Protein AF-A0A8C5SES8-F1 (afdb_monomer_lite)

Sequence (125 aa):
MKTGILESWCFAILQVIQKQLKKSQNVEEQNKLQQLLKRMTQQEEAQRKCQKKRENSLAFKRQQRELAKQGKKPFFLKKSEMQKLELAEKYKELKKSGKLESFLNKKRKRNASKDKRRLPFQKDS

Foldseek 3Di:
DVPVVVLVVLVVVLVVLVVVLVVDPDPVVNVVSVVVNVVSVVVSVVVVVVVVVVVVVVVLVVVQVVCVVVVHHRDDDDPVVVVVVVVVVVCVVCVVVVNNVVVVVVVVVVVVVVVVVVDDDDPPD

Secondary structure (DSSP, 8-state):
-HHHHHHHHHHHHHHHHHHHHHH---HHHHHHHHHHHHHHHHHHHHHHHHHHHHHHHHHHHHHHHHHHHTTPPP----HHHHHHHHHHHHHHHHHHTT-HHHHHHHHHHHHHHHHHHHS------

InterPro domains:
  IPR009292 rRNA biogenesis protein RRP36 [PF06102] (15-117)
  IPR009292 rRNA biogenesis protein RRP36 [PTHR21738] (16-123)

pLDDT: mean 87.67, std 10.43, range [43.5, 97.0]

Organism: Laticauda laticaudata (NCBI:txid8630)

Structure (mmCIF, N/CA/C/O backbone):
data_AF-A0A8C5SES8-F1
#
_entry.id   AF-A0A8C5SES8-F1
#
loop_
_atom_site.group_PDB
_atom_site.id
_atom_site.type_symbol
_atom_site.label_atom_id
_atom_site.label_alt_id
_atom_site.label_comp_id
_atom_site.label_asym_id
_atom_site.label_entity_id
_atom_site.label_seq_id
_atom_site.pdbx_PDB_ins_code
_atom_site.Cartn_x
_atom_site.Cartn_y
_atom_site.Cartn_z
_atom_site.occupancy
_atom_site.B_iso_or_equiv
_atom_site.auth_seq_id
_atom_site.auth_comp_id
_atom_site.auth_asym_id
_atom_site.auth_atom_id
_atom_site.pdbx_PDB_model_num
ATOM 1 N N . MET A 1 1 ? 11.380 14.315 12.160 1.00 43.50 1 MET A N 1
ATOM 2 C CA . MET A 1 1 ? 12.344 14.963 11.242 1.00 43.50 1 MET A CA 1
ATOM 3 C C . MET A 1 1 ? 13.156 13.974 10.395 1.00 43.50 1 MET A C 1
ATOM 5 O O . MET A 1 1 ? 13.472 14.318 9.271 1.00 43.50 1 MET A O 1
ATOM 9 N N . LYS A 1 2 ? 13.431 12.733 10.842 1.00 44.44 2 LYS A N 1
ATOM 10 C CA . LYS A 1 2 ? 14.220 11.749 10.061 1.00 44.44 2 LYS A CA 1
ATOM 11 C C . LYS A 1 2 ? 13.542 11.183 8.790 1.00 44.44 2 LYS A C 1
ATOM 13 O O . LYS A 1 2 ? 14.241 10.675 7.926 1.00 44.44 2 LYS A O 1
ATOM 18 N N . THR A 1 3 ? 12.214 11.259 8.657 1.00 55.88 3 THR A N 1
ATOM 19 C CA . THR A 1 3 ? 11.476 10.669 7.518 1.00 55.88 3 THR A CA 1
ATOM 20 C C . THR A 1 3 ? 11.573 11.498 6.236 1.00 55.88 3 THR A C 1
ATOM 22 O O . THR A 1 3 ? 11.788 10.928 5.177 1.00 55.88 3 THR A O 1
ATOM 25 N N . GLY A 1 4 ? 11.521 12.832 6.326 1.00 60.69 4 GLY A N 1
ATOM 26 C CA . GLY A 1 4 ? 11.545 13.700 5.140 1.00 60.69 4 GLY A CA 1
ATOM 27 C C . GLY A 1 4 ? 12.876 13.687 4.380 1.00 60.69 4 GLY A C 1
ATOM 28 O O . GLY A 1 4 ? 12.889 13.788 3.159 1.00 60.69 4 GLY A O 1
ATOM 29 N N . ILE A 1 5 ? 14.000 13.499 5.080 1.00 64.81 5 ILE A N 1
ATOM 30 C CA . ILE A 1 5 ? 15.329 13.409 4.450 1.00 64.81 5 ILE A CA 1
ATOM 31 C C . ILE A 1 5 ? 15.457 12.094 3.671 1.00 64.81 5 ILE A C 1
ATOM 33 O O . ILE A 1 5 ? 15.937 12.091 2.541 1.00 64.81 5 ILE A O 1
ATOM 37 N N . LEU A 1 6 ? 14.977 10.986 4.245 1.00 62.34 6 LEU A N 1
ATOM 38 C CA . LEU A 1 6 ? 15.017 9.675 3.600 1.00 62.34 6 LEU A CA 1
ATOM 39 C C . LEU A 1 6 ? 14.050 9.596 2.406 1.00 62.34 6 LEU A C 1
ATOM 41 O O . LEU A 1 6 ? 14.396 9.027 1.375 1.00 62.34 6 LEU A O 1
ATOM 45 N N . GLU A 1 7 ? 12.868 10.207 2.520 1.00 69.50 7 GLU A N 1
ATOM 46 C CA . GLU A 1 7 ? 11.897 10.333 1.424 1.00 69.50 7 GLU A CA 1
ATOM 47 C C . GLU A 1 7 ? 12.447 11.197 0.279 1.00 69.50 7 GLU A C 1
ATOM 49 O O . GLU A 1 7 ? 12.351 10.811 -0.886 1.00 69.50 7 GLU A O 1
ATOM 54 N N . SER A 1 8 ? 13.100 12.317 0.605 1.00 76.06 8 SER A N 1
ATOM 55 C CA . SER A 1 8 ? 13.754 13.196 -0.373 1.00 76.06 8 SER A CA 1
ATOM 56 C C . SER A 1 8 ? 14.910 12.495 -1.100 1.00 76.06 8 SER A C 1
ATOM 58 O O . SER A 1 8 ? 15.013 12.550 -2.327 1.00 76.06 8 SER A O 1
ATOM 60 N N . TRP A 1 9 ? 15.740 11.752 -0.364 1.00 79.94 9 TRP A N 1
ATOM 61 C CA . TRP A 1 9 ? 16.852 10.999 -0.943 1.00 79.94 9 TRP A CA 1
ATOM 62 C C . TRP A 1 9 ? 16.369 9.845 -1.834 1.00 79.94 9 TRP A C 1
ATOM 64 O O . TRP A 1 9 ? 16.890 9.644 -2.930 1.00 79.94 9 TRP A O 1
ATOM 74 N N . CYS A 1 10 ? 15.313 9.136 -1.421 1.00 81.62 10 CYS A N 1
ATOM 75 C CA . CYS A 1 10 ? 14.700 8.077 -2.224 1.00 81.62 10 CYS A CA 1
ATOM 76 C C . CYS A 1 10 ? 14.118 8.629 -3.537 1.00 81.62 10 CYS A C 1
ATOM 78 O O . CYS A 1 10 ? 14.369 8.074 -4.608 1.00 81.62 10 CYS A O 1
ATOM 80 N N . PHE A 1 11 ? 13.422 9.770 -3.481 1.00 83.31 11 PHE A N 1
ATOM 81 C CA . PHE A 1 11 ? 12.916 10.451 -4.672 1.00 83.31 11 PHE A CA 1
ATOM 82 C C . PHE A 1 11 ? 14.048 10.869 -5.624 1.00 83.31 11 PHE A C 1
ATOM 84 O O . PHE A 1 11 ? 13.962 10.624 -6.829 1.00 83.31 11 PHE A O 1
ATOM 91 N N . ALA A 1 12 ? 15.139 11.431 -5.097 1.00 86.50 12 ALA A N 1
ATOM 92 C CA . ALA A 1 12 ? 16.307 11.798 -5.896 1.00 86.50 12 ALA A CA 1
ATOM 93 C C . ALA A 1 12 ? 16.943 10.577 -6.591 1.00 86.50 12 ALA A C 1
ATOM 95 O O . ALA A 1 12 ? 17.262 10.638 -7.779 1.00 86.50 12 ALA A O 1
ATOM 96 N N . ILE A 1 13 ? 17.057 9.442 -5.897 1.00 87.44 13 ILE A N 1
ATOM 97 C CA . ILE A 1 13 ? 17.581 8.194 -6.474 1.00 87.44 13 ILE A CA 1
ATOM 98 C C . ILE A 1 13 ? 16.668 7.662 -7.580 1.00 87.44 13 ILE A C 1
ATOM 100 O O . ILE A 1 13 ? 17.152 7.290 -8.650 1.00 87.44 13 ILE A O 1
ATOM 104 N N . LEU A 1 14 ? 15.349 7.666 -7.369 1.00 89.38 14 LEU A N 1
ATOM 105 C CA . LEU A 1 14 ? 14.385 7.262 -8.396 1.00 89.38 14 LEU A CA 1
ATOM 106 C C . LEU A 1 14 ? 14.513 8.123 -9.662 1.00 89.38 14 LEU A C 1
ATOM 108 O O . LEU A 1 14 ? 14.483 7.590 -10.773 1.00 89.38 14 LEU A O 1
ATOM 112 N N . GLN A 1 15 ? 14.718 9.435 -9.506 1.00 91.88 15 GLN A N 1
ATOM 113 C CA . GLN A 1 15 ? 14.963 10.356 -10.622 1.00 91.88 15 GLN A CA 1
ATOM 114 C C . GLN A 1 15 ? 16.268 10.037 -11.365 1.00 91.88 15 GLN A C 1
ATOM 116 O O . GLN A 1 15 ? 16.297 10.054 -12.597 1.00 91.88 15 GLN A O 1
ATOM 121 N N . VAL A 1 16 ? 17.346 9.717 -10.644 1.00 92.56 16 VAL A N 1
ATOM 122 C CA . VAL A 1 16 ? 18.629 9.327 -11.252 1.00 92.56 16 VAL A CA 1
ATOM 123 C C . VAL A 1 16 ? 18.483 8.035 -12.057 1.00 92.56 16 VAL A C 1
ATOM 125 O O . VAL A 1 16 ? 18.891 8.001 -13.218 1.00 92.56 16 VAL A O 1
ATOM 128 N N . ILE A 1 17 ? 17.834 7.011 -11.497 1.00 90.44 17 ILE A N 1
ATOM 129 C CA . ILE A 1 17 ? 17.611 5.724 -12.177 1.00 90.44 17 ILE A CA 1
ATOM 130 C C . ILE A 1 17 ? 16.767 5.917 -13.446 1.00 90.44 17 ILE A C 1
ATOM 132 O O . ILE A 1 17 ? 17.091 5.359 -14.492 1.00 90.44 17 ILE A O 1
ATOM 136 N N . GLN A 1 18 ? 15.722 6.754 -13.405 1.00 91.62 18 GLN A N 1
ATOM 137 C CA . GLN A 1 18 ? 14.929 7.079 -14.599 1.00 91.62 18 GLN A CA 1
ATOM 138 C C . GLN A 1 18 ? 15.749 7.791 -15.681 1.00 91.62 18 GLN A C 1
ATOM 140 O O . GLN A 1 18 ? 15.580 7.508 -16.867 1.00 91.62 18 GLN A O 1
ATOM 145 N N . LYS A 1 19 ? 16.642 8.712 -15.297 1.00 92.88 19 LYS A N 1
ATOM 146 C CA . LYS A 1 19 ? 17.538 9.395 -16.244 1.00 92.88 19 LYS A CA 1
ATOM 147 C C . LYS A 1 19 ? 18.538 8.426 -16.871 1.00 92.88 19 LYS A C 1
ATOM 149 O O . LYS A 1 19 ? 18.773 8.517 -18.071 1.00 92.88 19 LYS A O 1
ATOM 154 N N . GLN A 1 20 ? 19.096 7.500 -16.093 1.00 90.12 20 GLN A N 1
ATOM 155 C CA . GLN A 1 20 ? 19.986 6.454 -16.606 1.00 90.12 20 GLN A CA 1
ATOM 156 C C . GLN A 1 20 ? 19.253 5.507 -17.559 1.00 90.12 20 GLN A C 1
ATOM 158 O O . GLN A 1 20 ? 19.787 5.181 -18.615 1.00 90.12 20 GLN A O 1
ATOM 163 N N . LEU A 1 21 ? 17.998 5.157 -17.255 1.00 91.12 21 LEU A N 1
ATOM 164 C CA . LEU A 1 21 ? 17.171 4.325 -18.129 1.00 91.12 21 LEU A CA 1
ATOM 165 C C . LEU A 1 21 ? 16.975 4.948 -19.516 1.00 91.12 21 LEU A C 1
ATOM 167 O O . LEU A 1 21 ? 17.058 4.252 -20.519 1.00 91.12 21 LEU A O 1
ATOM 171 N N . LYS A 1 22 ? 16.731 6.263 -19.572 1.00 89.50 22 LYS A N 1
ATOM 172 C CA . LYS A 1 22 ? 16.551 6.993 -20.837 1.00 89.50 22 LYS A CA 1
ATOM 173 C C . LYS A 1 22 ? 17.837 7.096 -21.665 1.00 89.50 22 LYS A C 1
ATOM 175 O O . LYS A 1 22 ? 17.752 7.330 -22.862 1.00 89.50 22 LYS A O 1
ATOM 180 N N . LYS A 1 23 ? 19.005 6.990 -21.022 1.00 89.56 23 LYS A N 1
ATOM 181 C CA . LYS A 1 23 ? 20.324 7.144 -21.656 1.00 89.56 23 LYS A CA 1
ATOM 182 C C . LYS A 1 23 ? 20.950 5.817 -22.079 1.00 89.56 23 LYS A C 1
ATOM 184 O O . LYS A 1 23 ? 21.726 5.803 -23.025 1.00 89.56 23 LYS A O 1
ATOM 189 N N . SER A 1 24 ? 20.664 4.731 -21.364 1.00 84.44 24 SER A N 1
ATOM 190 C CA . SER A 1 24 ? 21.235 3.422 -21.682 1.00 84.44 24 SER A CA 1
ATOM 191 C C . SER A 1 24 ? 20.633 2.893 -22.983 1.00 84.44 24 SER A C 1
ATOM 193 O O . SER A 1 24 ? 19.417 2.913 -23.159 1.00 84.44 24 SER A O 1
ATOM 195 N N . GLN A 1 25 ? 21.485 2.422 -23.891 1.00 80.94 25 GLN A N 1
ATOM 196 C CA . GLN A 1 25 ? 21.092 1.745 -25.132 1.00 80.94 25 GLN A CA 1
ATOM 197 C C . GLN A 1 25 ? 21.169 0.215 -25.001 1.00 80.94 25 GLN A C 1
ATOM 199 O O . GLN A 1 25 ? 20.587 -0.502 -25.810 1.00 80.94 25 GLN A O 1
ATOM 204 N N . ASN A 1 26 ? 21.855 -0.294 -23.971 1.00 91.25 26 ASN A N 1
ATOM 205 C CA . ASN A 1 26 ? 22.032 -1.723 -23.742 1.00 91.25 26 ASN A CA 1
ATOM 206 C C . ASN A 1 26 ? 20.776 -2.334 -23.095 1.00 91.25 26 ASN A C 1
ATOM 208 O O . ASN A 1 26 ? 20.361 -1.940 -22.002 1.00 91.25 26 ASN A O 1
ATOM 212 N N . VAL A 1 27 ? 20.194 -3.340 -23.749 1.00 90.12 27 VAL A N 1
ATOM 213 C CA . VAL A 1 27 ? 18.955 -4.011 -23.323 1.00 90.12 27 VAL A CA 1
ATOM 214 C C . VAL A 1 27 ? 19.099 -4.688 -21.953 1.00 90.12 27 VAL A C 1
ATOM 216 O O . VAL A 1 27 ? 18.168 -4.664 -21.143 1.00 90.12 27 VAL A O 1
ATOM 219 N N . GLU A 1 28 ? 20.260 -5.268 -21.639 1.00 91.75 28 GLU A N 1
ATOM 220 C CA . GLU A 1 28 ? 20.479 -5.919 -20.341 1.00 91.75 28 GLU A CA 1
ATOM 221 C C . GLU A 1 28 ? 20.538 -4.914 -19.190 1.00 91.75 28 GLU A C 1
ATOM 223 O O . GLU A 1 28 ? 19.955 -5.133 -18.123 1.00 91.75 28 GLU A O 1
ATOM 228 N N . GLU A 1 29 ? 21.222 -3.794 -19.403 1.00 89.12 29 GLU A N 1
ATOM 229 C CA . GLU A 1 29 ? 21.307 -2.708 -18.427 1.00 89.12 29 GLU A CA 1
ATOM 230 C C . GLU A 1 29 ? 19.950 -2.045 -18.219 1.00 89.12 29 GLU A C 1
ATOM 232 O O . GLU A 1 29 ? 19.549 -1.819 -17.076 1.00 89.12 29 GLU A O 1
ATOM 237 N N . GLN A 1 30 ? 19.199 -1.805 -19.297 1.00 91.12 30 GLN A N 1
ATOM 238 C CA . GLN A 1 30 ? 17.828 -1.310 -19.212 1.00 91.12 30 GLN A CA 1
ATOM 239 C C . GLN A 1 30 ? 16.957 -2.242 -18.368 1.00 91.12 30 GLN A C 1
ATOM 241 O O . GLN A 1 30 ? 16.258 -1.773 -17.469 1.00 91.12 30 GLN A O 1
ATOM 246 N N . ASN A 1 31 ? 17.032 -3.557 -18.583 1.00 93.25 31 ASN A N 1
ATOM 247 C CA . ASN A 1 31 ? 16.286 -4.526 -17.782 1.00 93.25 31 ASN A CA 1
ATOM 248 C C . ASN A 1 31 ? 16.679 -4.473 -16.297 1.00 93.25 31 ASN A C 1
ATOM 250 O O . ASN A 1 31 ? 15.802 -4.440 -15.428 1.00 93.25 31 ASN A O 1
ATOM 254 N N . LYS A 1 32 ? 17.979 -4.407 -15.984 1.00 93.25 32 LYS A N 1
ATOM 255 C CA . LYS A 1 32 ? 18.474 -4.273 -14.600 1.00 93.25 32 LYS A CA 1
ATOM 256 C C . LYS A 1 32 ? 17.959 -2.986 -13.945 1.00 93.25 32 LYS A C 1
ATOM 258 O O . LYS A 1 32 ? 17.427 -3.027 -12.833 1.00 93.25 32 LYS A O 1
ATOM 263 N N . LEU A 1 33 ? 18.036 -1.858 -14.650 1.00 92.88 33 LEU A N 1
ATOM 264 C CA . LEU A 1 33 ? 17.564 -0.555 -14.177 1.00 92.88 33 LEU A CA 1
ATOM 265 C C . LEU A 1 33 ? 16.036 -0.510 -14.008 1.00 92.88 33 LEU A C 1
ATOM 267 O O . LEU A 1 33 ? 15.553 0.017 -13.006 1.00 92.88 33 LEU A O 1
ATOM 271 N N . GLN A 1 34 ? 15.259 -1.109 -14.917 1.00 93.12 34 GLN A N 1
ATOM 272 C CA . GLN A 1 34 ? 13.800 -1.225 -14.783 1.00 93.12 34 GLN A CA 1
ATOM 273 C C . GLN A 1 34 ? 13.410 -2.056 -13.560 1.00 93.12 34 GLN A C 1
ATOM 275 O O . GLN A 1 34 ? 12.505 -1.681 -12.808 1.00 93.12 34 GLN A O 1
ATOM 280 N N . GLN A 1 35 ? 14.094 -3.181 -13.335 1.00 94.12 35 GLN A N 1
ATOM 281 C CA . GLN A 1 35 ? 13.861 -4.011 -12.157 1.00 94.12 35 GLN A CA 1
ATOM 282 C C . GLN A 1 35 ? 14.190 -3.255 -10.871 1.00 94.12 35 GLN A C 1
ATOM 284 O O . GLN A 1 35 ? 13.404 -3.304 -9.922 1.00 94.12 35 GLN A O 1
ATOM 289 N N . LEU A 1 36 ? 15.311 -2.531 -10.843 1.00 92.88 36 LEU A N 1
ATOM 290 C CA . LEU A 1 36 ? 15.698 -1.713 -9.698 1.00 92.88 36 LEU A CA 1
ATOM 291 C C . LEU A 1 36 ? 14.668 -0.610 -9.429 1.00 92.88 36 LEU A C 1
ATOM 293 O O . LEU A 1 36 ? 14.191 -0.481 -8.301 1.00 92.88 36 LEU A O 1
ATOM 297 N N . LEU A 1 37 ? 14.246 0.116 -10.467 1.00 93.06 37 LEU A N 1
ATOM 298 C CA . LEU A 1 37 ? 13.217 1.150 -10.368 1.00 93.06 37 LEU A CA 1
ATOM 299 C C . LEU A 1 37 ? 11.913 0.583 -9.792 1.00 93.06 37 LEU A C 1
ATOM 301 O O . LEU A 1 37 ? 11.315 1.159 -8.882 1.00 93.06 37 LEU A O 1
ATOM 305 N N . LYS A 1 38 ? 11.487 -0.586 -10.276 1.00 93.19 38 LYS A N 1
ATOM 306 C CA . LYS A 1 38 ? 10.292 -1.275 -9.783 1.00 93.19 38 LYS A CA 1
ATOM 307 C C . LYS A 1 38 ? 10.416 -1.669 -8.308 1.00 93.19 38 LYS A C 1
ATOM 309 O O . LYS A 1 38 ? 9.453 -1.511 -7.564 1.00 93.19 38 LYS A O 1
ATOM 314 N N . ARG A 1 39 ? 11.572 -2.175 -7.869 1.00 93.25 39 ARG A N 1
ATOM 315 C CA . ARG A 1 39 ? 11.798 -2.536 -6.457 1.00 93.25 39 ARG A CA 1
ATOM 316 C C . ARG A 1 39 ? 11.753 -1.303 -5.556 1.00 93.25 39 ARG A C 1
ATOM 318 O O . ARG A 1 39 ? 11.034 -1.311 -4.561 1.00 93.25 39 ARG A O 1
ATOM 325 N N . MET A 1 40 ? 12.454 -0.238 -5.941 1.00 91.12 40 MET A N 1
ATOM 326 C CA . MET A 1 40 ? 12.538 0.995 -5.152 1.00 91.12 40 MET A CA 1
ATOM 327 C C . MET A 1 40 ? 11.176 1.688 -5.030 1.00 91.12 40 MET A C 1
ATOM 329 O O . MET A 1 40 ? 10.756 2.032 -3.927 1.00 91.12 40 MET A O 1
ATOM 333 N N . THR A 1 41 ? 10.429 1.802 -6.133 1.00 90.56 41 THR A N 1
ATOM 334 C CA . THR A 1 41 ? 9.064 2.365 -6.112 1.00 90.56 41 THR A CA 1
ATOM 335 C C . THR A 1 41 ? 8.118 1.552 -5.225 1.00 90.56 41 THR A C 1
ATOM 337 O O . THR A 1 41 ? 7.349 2.117 -4.449 1.00 90.56 41 THR A O 1
ATOM 340 N N . GLN A 1 42 ? 8.196 0.218 -5.270 1.00 91.12 42 GLN A N 1
ATOM 341 C CA . GLN A 1 42 ? 7.393 -0.647 -4.401 1.00 91.12 42 GLN A CA 1
ATOM 342 C C . GLN A 1 42 ? 7.746 -0.488 -2.919 1.00 91.12 42 GLN A C 1
ATOM 344 O O . GLN A 1 42 ? 6.844 -0.477 -2.077 1.00 91.12 42 GLN A O 1
ATOM 349 N N . GLN A 1 43 ? 9.034 -0.367 -2.597 1.00 90.81 43 GLN A N 1
ATOM 350 C CA . GLN A 1 43 ? 9.504 -0.156 -1.231 1.00 90.81 43 GLN A CA 1
ATOM 351 C C . GLN A 1 43 ? 9.017 1.186 -0.679 1.00 90.81 43 GLN A C 1
ATOM 353 O O . GLN A 1 43 ? 8.482 1.231 0.430 1.00 90.81 43 GLN A O 1
ATOM 358 N N . GLU A 1 44 ? 9.127 2.254 -1.466 1.00 89.81 44 GLU A N 1
ATOM 359 C CA . GLU A 1 44 ? 8.639 3.578 -1.090 1.00 89.81 44 GLU A CA 1
ATOM 360 C C . GLU A 1 44 ? 7.119 3.572 -0.867 1.00 89.81 44 GLU A C 1
ATOM 362 O O . GLU A 1 44 ? 6.630 4.021 0.172 1.00 89.81 44 GLU A O 1
ATOM 367 N N . GLU A 1 45 ? 6.346 2.998 -1.793 1.00 89.56 45 GLU A N 1
ATOM 368 C CA . GLU A 1 45 ? 4.898 2.871 -1.625 1.00 89.56 45 GLU A CA 1
ATOM 369 C C . GLU A 1 45 ? 4.521 2.080 -0.364 1.00 89.56 45 GLU A C 1
ATOM 371 O O . GLU A 1 45 ? 3.537 2.411 0.305 1.00 89.56 45 GLU A O 1
ATOM 376 N N . ALA A 1 46 ? 5.256 1.010 -0.051 1.00 90.31 46 ALA A N 1
ATOM 377 C CA . ALA A 1 46 ? 5.025 0.209 1.146 1.00 90.31 46 ALA A CA 1
ATOM 378 C C . ALA A 1 46 ? 5.304 1.020 2.418 1.00 90.31 46 ALA A C 1
ATOM 380 O O . ALA A 1 46 ? 4.483 1.012 3.338 1.00 90.31 46 ALA A O 1
ATOM 381 N N . GLN A 1 47 ? 6.407 1.772 2.443 1.00 89.69 47 GLN A N 1
ATOM 382 C CA . GLN A 1 47 ? 6.744 2.668 3.548 1.00 89.69 47 GLN A CA 1
ATOM 383 C C . GLN A 1 47 ? 5.677 3.749 3.737 1.00 89.69 47 GLN A C 1
ATOM 385 O O . GLN A 1 47 ? 5.149 3.885 4.841 1.00 89.69 47 GLN A O 1
ATOM 390 N N . ARG A 1 48 ? 5.269 4.437 2.663 1.00 88.69 48 ARG A N 1
ATOM 391 C CA . ARG A 1 48 ? 4.197 5.448 2.699 1.00 88.69 48 ARG A CA 1
ATOM 392 C C . ARG A 1 48 ? 2.882 4.868 3.224 1.00 88.69 48 ARG A C 1
ATOM 394 O O . ARG A 1 48 ? 2.222 5.484 4.058 1.00 88.69 48 ARG A O 1
ATOM 401 N N . LYS A 1 49 ? 2.503 3.658 2.794 1.00 88.88 49 LYS A N 1
ATOM 402 C CA . LYS A 1 49 ? 1.302 2.960 3.298 1.00 88.88 49 LYS A CA 1
ATOM 403 C C . LYS A 1 49 ? 1.407 2.669 4.79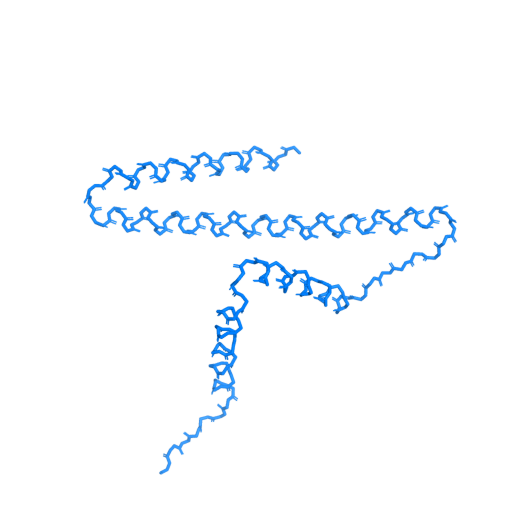8 1.00 88.88 49 LYS A C 1
ATOM 405 O O . LYS A 1 49 ? 0.442 2.902 5.524 1.00 88.88 49 LYS A O 1
ATOM 410 N N . CYS A 1 50 ? 2.554 2.188 5.275 1.00 89.88 50 CYS A N 1
ATOM 411 C CA . CYS A 1 50 ? 2.790 1.956 6.703 1.00 89.88 50 CYS A CA 1
ATOM 412 C C . CYS A 1 50 ? 2.737 3.256 7.513 1.00 89.88 50 CYS A C 1
ATOM 414 O O . CYS A 1 50 ? 2.098 3.296 8.567 1.00 89.88 50 CYS A O 1
ATOM 416 N N . GLN A 1 51 ? 3.346 4.324 7.001 1.00 90.12 51 GLN A N 1
ATOM 417 C CA . GLN A 1 51 ? 3.353 5.633 7.641 1.00 90.12 51 GLN A CA 1
ATOM 418 C C . GLN A 1 51 ? 1.936 6.214 7.741 1.00 90.12 51 GLN A C 1
ATOM 420 O O . GLN A 1 51 ? 1.498 6.540 8.843 1.00 90.12 51 GLN A O 1
ATOM 425 N N . LYS A 1 52 ? 1.161 6.202 6.647 1.00 89.06 52 LYS A N 1
ATOM 426 C CA . LYS A 1 52 ? -0.249 6.633 6.635 1.00 89.06 52 LYS A CA 1
ATOM 427 C C . LYS A 1 52 ? -1.091 5.861 7.658 1.00 89.06 52 LYS A C 1
ATOM 429 O O . LYS A 1 52 ? -1.862 6.451 8.407 1.00 89.06 52 LYS A O 1
ATOM 434 N N . LYS A 1 53 ? -0.918 4.535 7.756 1.00 87.88 53 LYS A N 1
ATOM 435 C CA . LYS A 1 53 ? -1.614 3.720 8.773 1.00 87.88 53 LYS A CA 1
ATOM 436 C C . LYS A 1 53 ? -1.247 4.132 10.197 1.00 87.88 53 LYS A C 1
ATOM 438 O O . LYS A 1 53 ? -2.123 4.216 11.059 1.00 87.88 53 LYS A O 1
ATOM 443 N N . ARG A 1 54 ? 0.040 4.380 10.452 1.00 89.88 54 ARG A N 1
ATOM 444 C CA . ARG A 1 54 ? 0.527 4.837 11.757 1.00 89.88 54 ARG A CA 1
ATOM 445 C C . ARG A 1 54 ? -0.065 6.198 12.113 1.00 89.88 54 ARG A C 1
ATOM 447 O O . ARG A 1 54 ? -0.551 6.365 13.228 1.00 89.88 54 ARG A O 1
ATOM 454 N N . GLU A 1 55 ? -0.060 7.135 11.175 1.00 91.31 55 GLU A N 1
ATOM 455 C CA . GLU A 1 55 ? -0.619 8.476 11.349 1.00 91.31 55 GLU A CA 1
ATOM 456 C C . GLU A 1 55 ? -2.120 8.434 11.621 1.00 91.31 55 GLU A C 1
ATOM 458 O O . GLU A 1 55 ? -2.559 9.017 12.609 1.00 91.31 55 GLU A O 1
ATOM 463 N N . ASN A 1 56 ? -2.886 7.654 10.854 1.00 87.81 56 ASN A N 1
ATOM 464 C CA . ASN A 1 56 ? -4.319 7.464 11.085 1.00 87.81 56 ASN A CA 1
ATOM 465 C C . ASN A 1 56 ? -4.601 6.889 12.483 1.00 87.81 56 ASN A C 1
ATOM 467 O O . ASN A 1 56 ? -5.483 7.366 13.196 1.00 87.81 56 ASN A O 1
ATOM 471 N N . SER A 1 57 ? -3.820 5.891 12.911 1.00 87.94 57 SER A N 1
ATOM 472 C CA . SER A 1 57 ? -3.943 5.304 14.252 1.00 87.94 57 SER A CA 1
ATOM 473 C C . SER A 1 57 ? -3.641 6.324 15.355 1.00 87.94 57 SER A C 1
ATOM 475 O O . SER A 1 57 ? -4.361 6.403 16.352 1.00 87.94 57 SER A O 1
ATOM 477 N N . LEU A 1 58 ? -2.592 7.131 15.182 1.00 91.19 58 LEU A N 1
ATOM 478 C CA . LEU A 1 58 ? -2.229 8.183 16.129 1.00 91.19 58 LEU A CA 1
ATOM 479 C 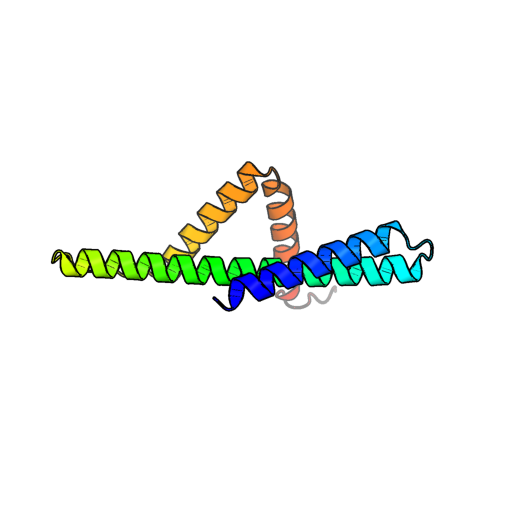C . LEU A 1 58 ? -3.274 9.302 16.166 1.00 91.19 58 LEU A C 1
ATOM 481 O O . LEU A 1 58 ? -3.625 9.751 17.255 1.00 91.19 58 LEU A O 1
ATOM 485 N N . ALA A 1 59 ? -3.794 9.723 15.013 1.00 90.62 59 ALA A N 1
ATOM 486 C CA . ALA A 1 59 ? -4.853 10.721 14.909 1.00 90.62 59 ALA A CA 1
ATOM 487 C C . ALA A 1 59 ? -6.123 10.254 15.629 1.00 90.62 59 ALA A C 1
ATOM 489 O O . ALA A 1 59 ? -6.647 10.981 16.470 1.00 90.62 59 ALA A O 1
ATOM 490 N N . PHE A 1 60 ? -6.544 9.005 15.404 1.00 88.19 60 PHE A N 1
ATOM 491 C CA . PHE A 1 60 ? -7.686 8.420 16.106 1.00 88.19 60 PHE A CA 1
ATOM 492 C C . PHE A 1 60 ? -7.467 8.396 17.626 1.00 88.19 60 PHE A C 1
ATOM 494 O O . PHE A 1 60 ? -8.322 8.838 18.390 1.00 88.19 60 PHE A O 1
ATOM 501 N N . LYS A 1 61 ? -6.287 7.962 18.093 1.00 89.19 61 LYS A N 1
ATOM 502 C CA . LYS A 1 61 ? -5.951 7.982 19.529 1.00 89.19 61 LYS A CA 1
ATOM 503 C C . LYS A 1 61 ? -5.980 9.395 20.115 1.00 89.19 61 LYS A C 1
ATOM 505 O O . LYS A 1 61 ? -6.419 9.562 21.248 1.00 89.19 61 LYS A O 1
ATOM 510 N N . ARG A 1 62 ? -5.511 10.405 19.374 1.00 91.81 62 ARG A N 1
ATOM 511 C CA . ARG A 1 62 ? -5.565 11.814 19.800 1.00 91.81 62 ARG A CA 1
ATOM 512 C C . ARG A 1 62 ? -7.007 12.299 19.936 1.00 91.81 62 ARG A C 1
ATOM 514 O O . ARG A 1 62 ? -7.333 12.868 20.968 1.00 91.81 62 ARG A O 1
ATOM 521 N N . GLN A 1 63 ? -7.867 12.002 18.960 1.00 90.38 63 GLN A N 1
ATOM 522 C CA . GLN A 1 63 ? -9.295 12.336 19.019 1.00 90.38 63 GLN A CA 1
ATOM 523 C C . GLN A 1 63 ? -9.977 11.699 20.237 1.00 90.38 63 GLN A C 1
ATOM 525 O O . GLN A 1 63 ? -10.680 12.381 20.973 1.00 90.38 63 GLN A O 1
ATOM 530 N N . GLN A 1 64 ? -9.710 10.417 20.508 1.00 90.12 64 GLN A N 1
ATOM 531 C CA . GLN A 1 64 ? -10.276 9.730 21.674 1.00 90.12 64 GLN A CA 1
ATOM 532 C C . GLN A 1 64 ? -9.797 10.325 23.004 1.00 90.12 64 GLN A C 1
ATOM 534 O O . GLN A 1 64 ? -10.588 10.461 23.932 1.00 90.12 64 GLN A O 1
ATOM 539 N N . ARG A 1 65 ? -8.520 10.724 23.100 1.00 91.00 65 ARG A N 1
ATOM 540 C CA . ARG A 1 65 ? -8.002 11.432 24.283 1.00 91.00 65 ARG A CA 1
ATOM 541 C C . ARG A 1 65 ? -8.704 12.767 24.501 1.00 91.00 65 ARG A C 1
ATOM 543 O O . ARG A 1 65 ? -8.958 13.122 25.642 1.00 91.00 65 ARG A O 1
ATOM 550 N N . GLU A 1 66 ? -9.011 13.494 23.433 1.00 91.81 66 GLU A N 1
ATOM 551 C CA . GLU A 1 66 ? -9.695 14.782 23.541 1.00 91.81 66 GLU A CA 1
ATOM 552 C C . GLU A 1 66 ? -11.152 14.619 23.992 1.00 91.81 66 GLU A C 1
ATOM 554 O O . GLU A 1 66 ? -11.605 15.329 24.883 1.00 91.81 66 GLU A O 1
ATOM 559 N N . LEU A 1 67 ? -11.856 13.604 23.479 1.00 90.50 67 LEU A N 1
ATOM 560 C CA . LEU A 1 67 ? -13.185 13.233 23.980 1.00 90.50 67 LEU A CA 1
ATOM 561 C C . LEU A 1 67 ? -13.147 12.850 25.467 1.00 90.50 67 LEU A C 1
ATOM 563 O O . LEU A 1 67 ? -14.032 13.255 26.217 1.00 90.50 67 LEU A O 1
ATOM 567 N N . ALA A 1 68 ? -12.099 12.136 25.896 1.00 90.25 68 ALA A N 1
ATOM 568 C CA . ALA A 1 68 ? -11.884 11.784 27.300 1.00 90.25 68 ALA A CA 1
ATOM 569 C C . ALA A 1 68 ? -11.774 13.025 28.194 1.00 90.25 68 ALA A C 1
ATOM 571 O O . ALA A 1 68 ? -12.402 13.084 29.246 1.00 90.25 68 ALA A O 1
ATOM 572 N N . LYS A 1 69 ? -10.991 14.025 27.764 1.00 91.94 69 LYS A N 1
ATOM 573 C CA . LYS A 1 69 ? -10.831 15.290 28.498 1.00 91.94 69 LYS A CA 1
ATOM 574 C C . LYS A 1 69 ? -12.145 16.053 28.635 1.00 91.94 69 LYS A C 1
ATOM 576 O O . LYS A 1 69 ? -12.363 16.698 29.648 1.00 91.94 69 LYS A O 1
ATOM 581 N N . GLN A 1 70 ? -13.026 15.947 27.642 1.00 92.44 70 GLN A N 1
ATOM 582 C CA . GLN A 1 70 ? -14.376 16.519 27.679 1.00 92.44 70 GLN A CA 1
ATOM 583 C C . GLN A 1 70 ? -15.350 15.715 28.565 1.00 92.44 70 GLN A C 1
ATOM 585 O O . GLN A 1 70 ? -16.542 16.008 28.577 1.00 92.44 70 GLN A O 1
ATOM 590 N N . GLY A 1 71 ? -14.885 14.669 29.257 1.00 90.88 71 GLY A N 1
ATOM 591 C CA . GLY A 1 71 ? -15.706 13.808 30.112 1.00 90.88 71 GLY A CA 1
ATOM 592 C C . GLY A 1 71 ? -16.509 12.741 29.360 1.00 90.88 71 GLY A C 1
ATOM 593 O O . GLY A 1 71 ? -17.234 11.965 29.980 1.00 90.88 71 GLY A O 1
ATOM 594 N N . LYS A 1 72 ? -16.384 12.649 28.028 1.00 89.50 72 LYS A N 1
ATOM 595 C CA . LYS A 1 72 ? -17.044 11.600 27.237 1.00 89.50 72 LYS A CA 1
ATOM 596 C C . LYS A 1 72 ? -16.255 10.301 27.341 1.00 89.50 72 LYS A C 1
ATOM 598 O O . LYS A 1 72 ? -15.027 10.304 27.295 1.00 89.50 72 LYS A O 1
ATOM 603 N N . LYS A 1 73 ? -16.957 9.167 27.410 1.00 87.12 73 LYS A N 1
ATOM 604 C CA . LYS A 1 73 ? -16.330 7.839 27.458 1.00 87.12 73 LYS A CA 1
ATOM 605 C C . LYS A 1 73 ? -15.557 7.562 26.155 1.00 87.12 73 LYS A C 1
ATOM 607 O O . LYS A 1 73 ? -16.191 7.462 25.102 1.00 87.12 73 LYS A O 1
ATOM 612 N N . PRO A 1 74 ? -14.223 7.396 26.197 1.00 85.12 74 PRO A N 1
ATOM 613 C CA . PRO A 1 74 ? -13.450 7.051 25.008 1.00 85.12 74 PRO A CA 1
ATOM 614 C C . PRO A 1 74 ? -13.829 5.659 24.516 1.00 85.12 74 PRO A C 1
ATOM 616 O O . PRO A 1 74 ? -14.011 4.741 25.321 1.00 85.12 74 PRO A O 1
ATOM 619 N N . PHE A 1 75 ? -13.907 5.478 23.201 1.00 81.38 75 PHE A N 1
ATOM 620 C CA . PHE A 1 75 ? -14.161 4.174 22.600 1.00 81.38 75 PHE A CA 1
ATOM 621 C C . PHE A 1 75 ? -13.042 3.788 21.637 1.00 81.38 75 PHE A C 1
ATOM 623 O O . PHE A 1 75 ? -12.492 4.599 20.890 1.00 81.38 75 PHE A O 1
ATOM 630 N N . PHE A 1 76 ? -12.714 2.502 21.639 1.00 79.50 76 PHE A N 1
ATOM 631 C CA . PHE A 1 76 ? -11.756 1.928 20.710 1.00 79.50 76 PHE A CA 1
ATOM 632 C C . PHE A 1 76 ? -12.517 1.071 19.707 1.00 79.50 76 PHE A C 1
ATOM 634 O O . PHE A 1 76 ? -13.223 0.140 20.093 1.00 79.50 76 PHE A O 1
ATOM 641 N N . LEU A 1 77 ? -12.370 1.383 18.418 1.00 81.69 77 LEU A N 1
ATOM 642 C CA . LEU A 1 77 ? -12.906 0.543 17.350 1.00 81.69 77 LEU A CA 1
ATOM 643 C C . LEU A 1 77 ? -12.270 -0.843 17.418 1.00 81.69 77 LEU A C 1
ATOM 645 O O . LEU A 1 77 ? -11.051 -0.980 17.595 1.00 81.69 77 LEU A O 1
ATOM 649 N N . LYS A 1 78 ? -13.084 -1.878 17.209 1.00 88.81 78 LYS A N 1
ATOM 650 C CA . LYS A 1 78 ? -12.554 -3.235 17.065 1.00 88.81 78 LYS A CA 1
ATOM 651 C C . LYS A 1 78 ? -11.666 -3.294 15.820 1.00 88.81 78 LYS A C 1
ATOM 653 O O . LYS A 1 78 ? -11.908 -2.613 14.821 1.00 88.81 78 LYS A O 1
ATOM 658 N N . LYS A 1 79 ? -10.647 -4.161 15.837 1.00 86.69 79 LYS A N 1
ATOM 659 C CA . LYS A 1 79 ? -9.734 -4.339 14.688 1.00 86.69 79 LYS A CA 1
ATOM 660 C C . LYS A 1 79 ? -10.492 -4.664 13.391 1.00 86.69 79 LYS A C 1
ATOM 662 O O . LYS A 1 79 ? -10.109 -4.188 12.328 1.00 86.69 79 LYS A O 1
ATOM 667 N N . SER A 1 80 ? -11.573 -5.439 13.479 1.00 90.38 80 SER A N 1
ATOM 668 C CA . SER A 1 80 ? -12.429 -5.795 12.340 1.00 90.38 80 SER A CA 1
ATOM 669 C C . SER A 1 80 ? -13.163 -4.589 11.743 1.00 90.38 80 SER A C 1
ATOM 671 O O . SER A 1 80 ? -13.245 -4.461 10.526 1.00 90.38 80 SER A O 1
ATOM 673 N N . GLU A 1 81 ? -13.663 -3.679 12.574 1.00 88.94 81 GLU A N 1
ATOM 674 C CA . GLU A 1 81 ? -14.341 -2.453 12.131 1.00 88.94 81 GLU A CA 1
ATOM 675 C C . GLU A 1 81 ? -13.358 -1.490 11.469 1.00 88.94 81 GLU A C 1
ATOM 677 O O . GLU A 1 81 ? -13.634 -0.957 10.396 1.00 88.94 81 GLU A O 1
ATOM 682 N N . MET A 1 82 ? -12.160 -1.355 12.042 1.00 87.94 82 MET A N 1
ATOM 683 C CA . MET A 1 82 ? -11.075 -0.577 11.444 1.00 87.94 82 MET A CA 1
ATOM 684 C C . MET A 1 82 ? -10.699 -1.103 10.051 1.00 87.94 82 MET A C 1
ATOM 686 O O . MET A 1 82 ? -10.513 -0.323 9.119 1.00 87.94 82 MET A O 1
ATOM 690 N N . GLN A 1 83 ? -10.651 -2.427 9.876 1.00 89.88 83 GLN A N 1
ATOM 691 C CA . GLN A 1 83 ? -10.412 -3.037 8.566 1.00 89.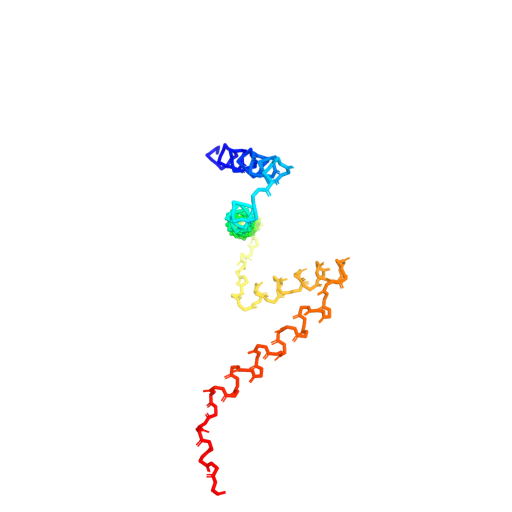88 83 GLN A CA 1
ATOM 692 C C . GLN A 1 83 ? -11.549 -2.767 7.574 1.00 89.88 83 GLN A C 1
ATOM 694 O O . GLN A 1 83 ? -11.272 -2.539 6.398 1.00 89.88 83 GLN A O 1
ATOM 699 N N . LYS A 1 84 ? -12.816 -2.760 8.013 1.00 92.69 84 LYS A N 1
ATOM 700 C CA . LYS A 1 84 ? -13.954 -2.398 7.147 1.00 92.69 84 LYS A CA 1
ATOM 701 C C . LYS A 1 84 ? -13.829 -0.960 6.638 1.00 92.69 84 LYS A C 1
ATOM 703 O O . LYS A 1 84 ? -14.042 -0.729 5.450 1.00 92.69 84 LYS A O 1
ATOM 708 N N . LEU A 1 85 ? -13.431 -0.024 7.502 1.00 89.81 85 LEU A N 1
ATOM 709 C CA . LEU A 1 85 ? -13.182 1.370 7.120 1.00 89.81 85 LEU A CA 1
ATOM 710 C C . LEU A 1 85 ? -12.033 1.481 6.108 1.00 89.81 85 LEU A C 1
ATOM 712 O O . LEU A 1 85 ? -12.216 2.079 5.049 1.00 89.81 85 LEU A O 1
ATOM 716 N N . GLU A 1 86 ? -10.895 0.825 6.367 1.00 90.06 86 GLU A N 1
ATOM 717 C CA . GLU A 1 86 ? -9.753 0.810 5.436 1.00 90.06 86 GLU A CA 1
ATOM 718 C C . GLU A 1 86 ? -10.149 0.224 4.065 1.00 90.06 86 GLU A C 1
ATOM 720 O O . GLU A 1 86 ? -9.774 0.743 3.011 1.00 9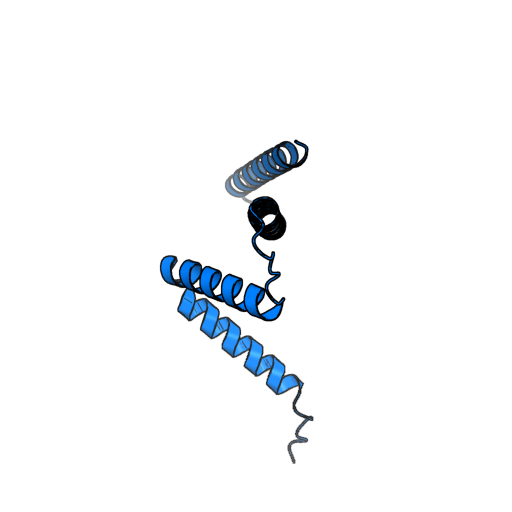0.06 86 GLU A O 1
ATOM 725 N N . LEU A 1 87 ? -10.940 -0.855 4.058 1.00 92.81 87 LEU A N 1
ATOM 726 C CA . LEU A 1 87 ? -11.443 -1.469 2.828 1.00 92.81 87 LEU A CA 1
ATOM 727 C C . LEU A 1 87 ? -12.397 -0.543 2.068 1.00 92.81 87 LEU A C 1
ATOM 729 O O . LE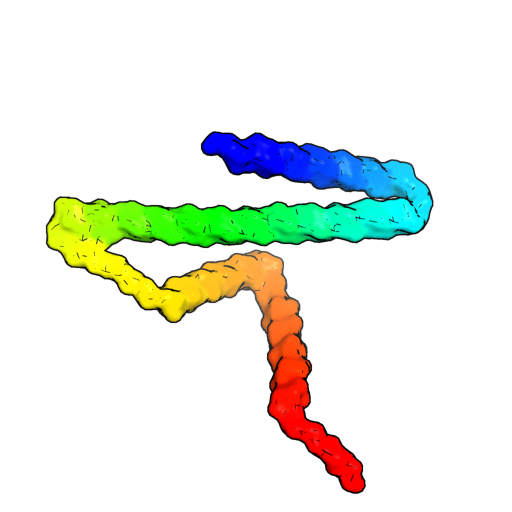U A 1 87 ? -12.312 -0.477 0.841 1.00 92.81 87 LEU A O 1
ATOM 733 N N . ALA A 1 88 ? -13.273 0.177 2.771 1.00 94.50 88 ALA A N 1
ATOM 734 C CA . ALA A 1 88 ? -14.186 1.139 2.165 1.00 94.50 88 ALA A CA 1
ATOM 735 C C . ALA A 1 88 ? -13.430 2.322 1.536 1.00 94.50 88 ALA A C 1
ATOM 737 O O . ALA A 1 88 ? -13.744 2.723 0.415 1.00 94.50 88 ALA A O 1
ATOM 738 N N . GLU A 1 89 ? -12.403 2.850 2.207 1.00 92.62 89 GLU A N 1
ATOM 739 C CA . GLU A 1 89 ? -11.524 3.886 1.649 1.00 92.62 89 GLU A CA 1
ATOM 740 C C . GLU A 1 89 ? -10.806 3.392 0.393 1.00 92.62 89 GLU A C 1
ATOM 742 O O . GLU A 1 89 ? -10.888 4.020 -0.664 1.00 92.62 89 GLU A O 1
ATOM 747 N N . LYS A 1 90 ? -10.185 2.211 0.468 1.00 92.56 90 LYS A N 1
ATOM 748 C CA . LYS A 1 90 ? -9.488 1.607 -0.671 1.00 92.56 90 LYS A CA 1
ATOM 749 C C . LYS A 1 90 ? -10.423 1.343 -1.851 1.00 92.56 90 LYS A C 1
ATOM 751 O O . LYS A 1 90 ? -10.028 1.516 -3.002 1.00 92.56 90 LYS A O 1
ATOM 756 N N . TYR A 1 91 ? -11.663 0.936 -1.585 1.00 95.38 91 TYR A N 1
ATOM 757 C CA . TYR A 1 91 ? -12.687 0.781 -2.615 1.00 95.38 91 TYR A CA 1
ATOM 758 C C . TYR A 1 91 ? -12.994 2.115 -3.302 1.00 95.38 91 TYR A C 1
ATOM 760 O O . TYR A 1 91 ? -13.005 2.176 -4.531 1.00 95.38 91 TYR A O 1
ATOM 768 N N . LYS A 1 92 ? -13.174 3.196 -2.532 1.00 95.88 92 LYS A N 1
ATOM 769 C CA . LYS A 1 92 ? -13.393 4.544 -3.078 1.00 95.88 92 LYS A CA 1
ATOM 770 C C . LYS A 1 92 ? -12.207 5.003 -3.933 1.00 95.88 92 LYS A C 1
ATOM 772 O O . LYS A 1 92 ? -12.427 5.497 -5.034 1.00 95.88 92 LYS A O 1
ATOM 777 N N . GLU A 1 93 ? -10.969 4.809 -3.477 1.00 93.50 93 GLU A N 1
ATOM 778 C CA . GLU A 1 93 ? -9.753 5.136 -4.245 1.00 93.50 93 GLU A CA 1
ATOM 779 C C . GLU A 1 93 ? -9.670 4.341 -5.565 1.00 93.50 93 GLU A C 1
ATOM 781 O O . GLU A 1 93 ? -9.394 4.895 -6.633 1.00 93.50 93 GLU A O 1
ATOM 786 N N . LEU A 1 94 ? -9.963 3.037 -5.524 1.00 94.94 94 LEU A N 1
ATOM 787 C CA . LEU A 1 94 ? -9.973 2.180 -6.714 1.00 94.94 94 LEU A CA 1
ATOM 788 C C . LEU A 1 94 ? -11.096 2.539 -7.691 1.00 94.94 94 LEU A C 1
ATOM 790 O O . LEU A 1 94 ? -10.882 2.492 -8.902 1.00 94.94 94 LEU A O 1
ATOM 794 N N . LYS A 1 95 ? -12.270 2.920 -7.176 1.00 96.06 95 LYS A N 1
ATOM 795 C CA . LYS A 1 95 ? -13.397 3.389 -7.987 1.00 96.06 95 LYS A CA 1
ATOM 796 C C . LYS A 1 95 ? -13.054 4.710 -8.678 1.00 96.06 95 LYS A C 1
ATOM 798 O O . LYS A 1 95 ? -13.240 4.817 -9.883 1.00 96.06 95 LYS A O 1
ATOM 803 N N . LYS A 1 96 ? -12.474 5.669 -7.946 1.00 96.69 96 LYS A N 1
ATOM 804 C CA . LYS A 1 96 ? -12.015 6.961 -8.493 1.00 96.69 96 LYS A CA 1
ATOM 805 C C . LYS A 1 96 ? -10.952 6.803 -9.581 1.00 96.69 96 LYS A C 1
ATOM 807 O O . LYS A 1 96 ? -10.962 7.540 -10.553 1.00 96.69 96 LYS A O 1
ATOM 812 N N . SER A 1 97 ? -10.042 5.843 -9.424 1.00 94.19 97 SER A N 1
ATOM 813 C CA . SER A 1 97 ? -8.968 5.594 -10.396 1.00 94.19 97 SER A CA 1
ATOM 814 C C . SER A 1 97 ? -9.375 4.720 -11.589 1.00 94.19 97 SER A C 1
ATOM 816 O O . SER A 1 97 ? -8.530 4.447 -12.438 1.00 94.19 97 SER A O 1
ATOM 818 N N . GLY A 1 98 ? -10.616 4.215 -11.639 1.00 95.38 98 GLY A N 1
ATOM 819 C CA . GLY A 1 98 ? -11.088 3.303 -12.691 1.00 95.38 98 GLY A CA 1
ATOM 820 C C . GLY A 1 98 ? -10.455 1.901 -12.665 1.00 95.38 98 GLY A C 1
ATOM 821 O O . GLY A 1 98 ? -10.744 1.066 -13.515 1.00 95.38 98 GLY A O 1
ATOM 822 N N . LYS A 1 99 ? -9.601 1.593 -11.678 1.00 95.50 99 LYS A N 1
ATOM 823 C CA . LYS A 1 99 ? -8.845 0.324 -11.593 1.00 95.50 99 LYS A CA 1
ATOM 824 C C . LYS A 1 99 ? -9.570 -0.772 -10.803 1.00 95.50 99 LYS A C 1
ATOM 826 O O . LYS A 1 99 ? -8.993 -1.836 -10.556 1.00 95.50 99 LYS A O 1
ATOM 831 N N . LEU A 1 100 ? -10.814 -0.525 -10.394 1.00 95.44 100 LEU A N 1
ATOM 832 C CA . LEU A 1 100 ? -11.587 -1.406 -9.519 1.00 95.44 100 LEU A CA 1
ATOM 833 C C . LEU A 1 100 ? -11.828 -2.792 -10.135 1.00 95.44 100 LEU A C 1
ATOM 835 O O . LEU A 1 100 ? -11.465 -3.794 -9.517 1.00 95.44 100 LEU A O 1
ATOM 839 N N . GLU A 1 101 ? -12.345 -2.862 -11.362 1.00 95.44 101 GLU A N 1
ATOM 840 C CA . GLU A 1 101 ? -12.654 -4.141 -12.021 1.00 95.44 101 GLU A CA 1
ATOM 841 C C . GLU A 1 101 ? -11.405 -4.996 -12.251 1.00 95.44 101 GLU A C 1
ATOM 843 O O . GLU A 1 101 ? -11.374 -6.184 -11.923 1.00 95.44 101 GLU A O 1
ATOM 848 N N . SER A 1 102 ? -10.311 -4.381 -12.717 1.00 96.56 102 SER A N 1
ATOM 849 C CA . SER A 1 102 ? -9.022 -5.069 -12.874 1.00 96.56 102 SER A CA 1
ATOM 850 C C . SER A 1 102 ? -8.525 -5.649 -11.545 1.00 96.56 102 SER A C 1
ATOM 852 O O . SER A 1 102 ? -8.045 -6.787 -11.484 1.00 96.56 102 SER A O 1
ATOM 854 N N . PHE A 1 103 ? -8.665 -4.890 -10.453 1.00 95.38 103 PHE A N 1
ATOM 855 C CA . PHE A 1 103 ? -8.284 -5.341 -9.120 1.00 95.38 103 PHE A CA 1
ATOM 856 C C . PHE A 1 103 ? -9.142 -6.522 -8.644 1.00 95.38 103 PHE A C 1
ATOM 858 O O . PHE A 1 103 ? -8.589 -7.508 -8.140 1.00 95.38 103 PHE A O 1
ATOM 865 N N . LEU A 1 104 ? -10.464 -6.453 -8.829 1.00 95.81 104 LEU A N 1
ATOM 866 C CA . LEU A 1 104 ? -11.393 -7.524 -8.465 1.00 95.81 104 LEU A CA 1
ATOM 867 C C . LEU A 1 104 ? -11.132 -8.790 -9.280 1.00 95.81 104 LEU A C 1
ATOM 869 O O . LEU A 1 104 ? -11.002 -9.860 -8.689 1.00 95.81 104 LEU A O 1
ATOM 873 N N . ASN A 1 105 ? -10.922 -8.679 -10.591 1.00 96.75 105 ASN A N 1
ATOM 874 C CA . ASN A 1 105 ? -10.574 -9.814 -11.448 1.00 96.75 105 ASN A CA 1
ATOM 875 C C . ASN A 1 105 ? -9.277 -10.499 -11.000 1.00 96.75 105 ASN A C 1
ATOM 877 O O . ASN A 1 105 ? -9.240 -11.718 -10.825 1.00 96.75 105 ASN A O 1
ATOM 881 N N . LYS A 1 106 ? -8.220 -9.729 -10.705 1.00 96.38 106 LYS A N 1
ATOM 882 C CA . LYS A 1 106 ? -6.966 -10.279 -10.154 1.00 96.38 106 LYS A CA 1
ATOM 883 C C . LYS A 1 106 ? -7.168 -10.920 -8.779 1.00 96.38 106 LYS A C 1
ATOM 885 O O . LYS A 1 106 ? -6.490 -11.890 -8.440 1.00 96.38 106 LYS A O 1
ATOM 890 N N . LYS A 1 107 ? -8.056 -10.375 -7.942 1.00 95.25 107 LYS A N 1
ATOM 891 C CA . LYS A 1 107 ? -8.386 -10.954 -6.631 1.00 95.25 107 LYS A CA 1
ATOM 892 C C . LYS A 1 107 ? -9.150 -12.275 -6.783 1.00 95.25 107 LYS A C 1
ATOM 894 O O . LYS A 1 107 ? -8.725 -13.249 -6.172 1.00 95.25 107 LYS A O 1
ATOM 899 N N . ARG A 1 108 ? -10.172 -12.331 -7.645 1.00 97.00 108 ARG A N 1
ATOM 900 C CA . ARG A 1 108 ? -10.936 -13.548 -7.977 1.00 97.00 108 ARG A CA 1
ATOM 901 C C . ARG A 1 108 ? -10.012 -14.668 -8.462 1.00 97.00 108 ARG A C 1
ATOM 903 O O . ARG A 1 108 ? -10.013 -15.737 -7.867 1.00 97.00 108 ARG A O 1
ATOM 910 N N . LYS A 1 109 ? -9.137 -14.387 -9.439 1.00 96.81 109 LYS A N 1
ATOM 911 C CA . LYS A 1 109 ? -8.159 -15.367 -9.953 1.00 96.81 109 LYS A CA 1
ATOM 912 C C . LYS A 1 109 ? -7.247 -15.918 -8.850 1.00 96.81 109 LYS A C 1
ATOM 914 O O . LYS A 1 109 ? -7.097 -17.125 -8.722 1.00 96.81 109 LYS A O 1
ATOM 919 N N . ARG A 1 110 ? -6.677 -15.046 -8.007 1.00 96.12 110 ARG A N 1
ATOM 920 C CA . ARG A 1 110 ? -5.811 -15.473 -6.891 1.00 96.12 110 ARG A CA 1
ATOM 921 C C . ARG A 1 110 ? -6.554 -16.293 -5.839 1.00 96.12 110 ARG A C 1
ATOM 923 O O . ARG A 1 110 ? -5.943 -17.188 -5.267 1.00 96.12 110 ARG A O 1
ATOM 930 N N . ASN A 1 111 ? -7.818 -15.973 -5.566 1.00 95.88 111 ASN A N 1
ATOM 931 C CA . ASN A 1 111 ? -8.647 -16.748 -4.647 1.00 95.88 111 ASN A CA 1
ATOM 932 C C . ASN A 1 111 ? -8.918 -18.139 -5.222 1.00 95.88 111 ASN A C 1
ATOM 934 O O . ASN A 1 111 ? -8.551 -19.110 -4.578 1.00 95.88 111 ASN A O 1
ATOM 938 N N . ALA A 1 112 ? -9.366 -18.234 -6.477 1.00 94.88 112 ALA A N 1
ATOM 939 C CA . ALA A 1 112 ? -9.579 -19.518 -7.147 1.00 94.88 112 ALA A CA 1
ATOM 940 C C . ALA A 1 112 ? -8.315 -20.403 -7.146 1.00 94.88 112 ALA A C 1
ATOM 942 O O . ALA A 1 112 ? -8.381 -21.585 -6.827 1.00 94.88 112 ALA A O 1
ATOM 943 N N . SER A 1 113 ? -7.130 -19.835 -7.411 1.00 93.31 113 SER A N 1
ATOM 944 C CA . SER A 1 113 ? -5.863 -20.583 -7.326 1.00 93.31 113 SER A CA 1
ATOM 945 C C . SER A 1 113 ? -5.468 -20.990 -5.899 1.00 93.31 113 SER A C 1
ATOM 947 O O . SER A 1 113 ? -4.691 -21.929 -5.722 1.00 93.31 113 SER A O 1
ATOM 949 N N . LYS A 1 114 ? -5.918 -20.265 -4.868 1.00 94.00 114 LYS A N 1
ATOM 950 C CA . LYS A 1 114 ? -5.724 -20.660 -3.464 1.00 94.00 114 LYS A CA 1
ATOM 951 C C . LYS A 1 114 ? -6.691 -21.769 -3.078 1.00 94.00 114 LYS A C 1
ATOM 953 O O . LYS A 1 114 ? -6.257 -22.712 -2.429 1.00 94.00 114 LYS A O 1
ATOM 958 N N . ASP A 1 115 ? -7.940 -21.668 -3.510 1.00 92.06 115 ASP A N 1
ATOM 959 C CA . ASP A 1 115 ? -8.979 -22.655 -3.238 1.00 92.06 115 ASP A CA 1
ATOM 960 C C . ASP A 1 115 ? -8.628 -23.984 -3.914 1.00 92.06 115 ASP A C 1
ATOM 962 O O . ASP A 1 115 ? -8.578 -25.003 -3.235 1.00 92.06 115 ASP A O 1
ATOM 966 N N . LYS A 1 116 ? -8.189 -23.960 -5.185 1.00 90.19 116 LYS A N 1
ATOM 967 C CA . LYS A 1 116 ? -7.664 -25.149 -5.885 1.00 90.19 116 LYS A CA 1
ATOM 968 C C . LYS A 1 116 ? -6.530 -25.840 -5.119 1.00 90.19 116 LYS A C 1
ATOM 970 O O . LYS A 1 116 ? -6.458 -27.057 -5.108 1.00 90.19 116 LYS A O 1
ATOM 975 N N . ARG A 1 117 ? -5.651 -25.075 -4.464 1.00 88.69 117 ARG A N 1
ATOM 976 C CA . ARG A 1 117 ? -4.540 -25.613 -3.655 1.00 88.69 117 ARG A CA 1
ATOM 977 C C . ARG A 1 117 ? -4.977 -26.241 -2.332 1.00 88.69 117 ARG A C 1
ATOM 979 O O . ARG A 1 117 ? -4.188 -26.954 -1.728 1.00 88.69 117 ARG A O 1
ATOM 986 N N . ARG A 1 118 ? -6.163 -25.885 -1.837 1.00 87.50 118 ARG A N 1
ATOM 987 C CA . ARG A 1 118 ? -6.723 -26.379 -0.571 1.00 87.50 118 ARG A CA 1
ATOM 988 C C . ARG A 1 118 ? -7.601 -27.608 -0.765 1.00 87.50 118 ARG A C 1
ATOM 990 O O . ARG A 1 118 ? -7.925 -28.259 0.221 1.00 87.50 118 ARG A O 1
ATOM 997 N N . LEU A 1 119 ? -7.996 -27.896 -2.002 1.00 84.88 119 LEU A N 1
ATOM 998 C CA . LEU A 1 119 ? -8.698 -29.125 -2.323 1.00 84.88 119 LEU A CA 1
ATOM 999 C C . LEU A 1 119 ? -7.709 -30.297 -2.241 1.00 84.88 119 LEU A C 1
ATOM 1001 O O . LEU A 1 119 ? -6.580 -30.163 -2.723 1.00 84.88 119 LEU A O 1
ATOM 1005 N N . PRO A 1 120 ? -8.100 -31.427 -1.626 1.00 84.81 120 PRO A N 1
ATOM 1006 C CA . PRO A 1 120 ? -7.308 -32.647 -1.704 1.00 84.81 120 PRO A CA 1
ATOM 1007 C C . PRO A 1 120 ? -7.130 -33.026 -3.178 1.00 84.81 120 PRO A C 1
ATOM 1009 O O . PRO A 1 120 ? -8.037 -32.810 -3.985 1.00 84.81 120 PRO A O 1
ATOM 1012 N N . PHE A 1 121 ? -5.955 -33.553 -3.536 1.00 72.94 121 PHE A N 1
ATOM 1013 C CA . PHE A 1 121 ? -5.677 -34.002 -4.899 1.00 72.9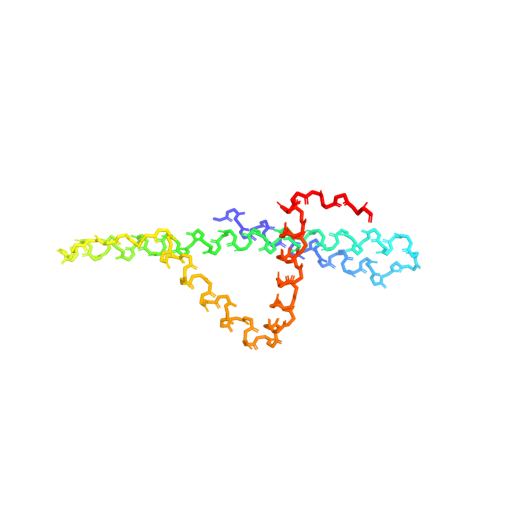4 121 PHE A CA 1
ATOM 1014 C C . PHE A 1 121 ? -6.760 -34.996 -5.322 1.00 72.94 121 PHE A C 1
ATOM 1016 O O . PHE A 1 121 ? -6.835 -36.097 -4.777 1.00 72.94 121 PHE A O 1
ATOM 1023 N N . GLN A 1 122 ? -7.606 -34.609 -6.277 1.00 66.31 122 GLN A N 1
ATOM 1024 C CA . GLN A 1 122 ? -8.395 -35.588 -7.005 1.00 66.31 122 GLN A CA 1
ATOM 1025 C C . GLN A 1 122 ? -7.376 -36.428 -7.775 1.00 66.31 122 GLN A C 1
ATOM 1027 O O . GLN A 1 122 ? -6.684 -35.919 -8.652 1.00 66.31 122 GLN A O 1
ATOM 1032 N N . LYS A 1 123 ? -7.190 -37.683 -7.350 1.00 59.81 123 LYS A N 1
ATOM 1033 C CA . LYS A 1 123 ? -6.603 -38.698 -8.221 1.00 59.81 123 LYS A CA 1
ATOM 1034 C C . LYS A 1 123 ? -7.600 -38.853 -9.358 1.00 59.81 123 LYS A C 1
ATOM 1036 O O . LYS A 1 123 ? -8.675 -39.408 -9.141 1.00 59.81 123 LYS A O 1
ATOM 1041 N N . ASP A 1 124 ? -7.264 -38.294 -10.511 1.00 59.84 124 ASP A N 1
ATOM 1042 C CA . ASP A 1 124 ? -7.959 -38.601 -11.752 1.00 59.84 124 ASP A CA 1
ATOM 1043 C C . ASP A 1 124 ? -7.905 -40.134 -11.904 1.00 59.84 124 ASP A C 1
ATOM 1045 O O . ASP A 1 124 ? -6.818 -40.719 -11.898 1.00 59.84 124 ASP A O 1
ATOM 1049 N N . SER A 1 125 ? -9.077 -40.775 -11.849 1.00 49.41 125 SER A N 1
ATOM 1050 C CA . SER A 1 125 ? -9.261 -42.217 -12.075 1.00 49.41 125 SER A CA 1
ATOM 1051 C C . SER A 1 125 ? -9.540 -42.469 -13.545 1.00 49.41 125 SER A C 1
ATOM 1053 O O . SER A 1 125 ? -10.210 -41.602 -14.151 1.00 49.41 125 SER A O 1
#

Radius of gyration: 22.09 Å; chains: 1; bounding box: 39×59×55 Å